Protein AF-D1GIS9-F1 (afdb_monomer)

pLDDT: mean 90.04, std 10.41, range [50.09, 97.75]

Mean predicted aligned error: 5.11 Å

Foldseek 3Di:
DCCLPCLLVVLQVCVVVVHQFEEEEEQDAVVVDPVSNVSNVVSQVSSVVRHPYYHYHYLPVVCVVCDDPDDPVNSVVVVVVVSVCVVCVVCCLVPPDDPDDD

Radius of gyration: 15.52 Å; Cα contacts (8 Å, |Δi|>4): 96; chains: 1; bounding box: 47×15×43 Å

Secondary structure (DSSP, 8-state):
-HHHHHHHHHHHHHHHTT---EEEEEEPPGGG-HHHHHHHHHHHHHHHHH-SEEEEEETHHHHHHH-TT--HHHHHHHHHHHHHHHHHHHHHHHHS--SS--

Sequence (102 aa):
GTGTGAAPVVAQLAKEMGILTVAVVTKPFPFEGRRRMQVALKGIEELSQHCDSLITIPNEKLITVLGRNATMIQAFRAANDVLQGAVQGIADLIVRPGLINV

Organism: NCBI:txid487821

Solvent-accessible surface area (backbone atoms only — not comparable to full-atom values): 5907 Å² total; per-residue (Å²): 102,68,68,44,66,48,46,29,56,55,31,35,54,39,40,76,71,70,42,92,31,72,44,79,47,72,40,64,43,75,89,71,35,70,69,52,42,55,50,42,54,55,27,50,58,56,28,54,77,25,36,80,43,74,47,77,45,59,41,56,63,50,48,72,74,63,39,94,83,55,47,73,68,55,52,55,48,53,52,50,53,52,53,51,51,55,52,48,54,54,50,45,64,71,73,48,84,55,99,73,76,133

Structure (mmCIF, N/CA/C/O backbone):
data_AF-D1GIS9-F1
#
_entry.id   AF-D1GIS9-F1
#
loop_
_atom_site.group_PDB
_atom_site.id
_atom_site.type_symbol
_atom_site.label_atom_id
_atom_site.label_alt_id
_atom_site.label_comp_id
_atom_site.label_asym_id
_atom_site.label_entity_id
_atom_site.label_seq_id
_atom_site.pdbx_PDB_ins_code
_atom_site.Cartn_x
_atom_site.Cartn_y
_atom_site.Cartn_z
_atom_site.occupancy
_atom_site.B_iso_or_equiv
_atom_site.auth_seq_id
_atom_site.auth_comp_id
_atom_site.auth_asym_id
_atom_site.auth_atom_id
_atom_site.pdbx_PDB_model_num
ATOM 1 N N . GLY A 1 1 ? 11.604 2.902 4.158 1.00 85.62 1 GLY A N 1
ATOM 2 C CA . GLY A 1 1 ? 11.570 4.372 3.982 1.00 85.62 1 GLY A CA 1
ATOM 3 C C . GLY A 1 1 ? 10.542 4.957 4.927 1.00 85.62 1 GLY A C 1
ATOM 4 O O . GLY A 1 1 ? 10.031 4.202 5.744 1.00 85.62 1 GLY A O 1
ATOM 5 N N . THR A 1 2 ? 10.214 6.246 4.806 1.00 91.88 2 THR A N 1
ATOM 6 C CA . THR A 1 2 ? 9.203 6.912 5.654 1.00 91.88 2 THR A CA 1
ATOM 7 C C . THR A 1 2 ? 7.865 6.183 5.625 1.00 91.88 2 THR A C 1
ATOM 9 O O . THR A 1 2 ? 7.376 5.824 6.683 1.00 91.88 2 THR A O 1
ATOM 12 N N . GLY A 1 3 ? 7.333 5.838 4.446 1.00 89.94 3 GLY A N 1
ATOM 13 C CA . GLY A 1 3 ? 6.080 5.073 4.353 1.00 89.94 3 GLY A CA 1
ATOM 14 C C . GLY A 1 3 ? 6.133 3.718 5.071 1.00 89.94 3 GLY A C 1
ATOM 15 O O . GLY A 1 3 ? 5.213 3.372 5.795 1.00 89.94 3 GLY A O 1
ATOM 16 N N . THR A 1 4 ? 7.241 2.981 4.947 1.00 93.31 4 THR A N 1
ATOM 17 C CA . THR A 1 4 ? 7.416 1.676 5.609 1.00 93.31 4 THR A CA 1
ATOM 18 C C . THR A 1 4 ? 7.430 1.773 7.137 1.00 93.31 4 THR A C 1
ATOM 20 O O . THR A 1 4 ? 6.922 0.875 7.787 1.00 93.31 4 THR A O 1
ATOM 23 N N . GLY A 1 5 ? 8.049 2.817 7.699 1.00 91.50 5 GLY A N 1
ATOM 24 C CA . GLY A 1 5 ? 8.211 2.954 9.153 1.00 91.50 5 GLY A CA 1
ATOM 25 C C . GLY A 1 5 ? 7.127 3.789 9.833 1.00 91.50 5 GLY A C 1
ATOM 26 O O . GLY A 1 5 ? 6.839 3.574 10.999 1.00 91.50 5 GLY A O 1
ATOM 27 N N . ALA A 1 6 ? 6.518 4.739 9.123 1.00 96.44 6 ALA A N 1
ATOM 28 C CA . ALA A 1 6 ? 5.497 5.618 9.689 1.00 96.44 6 ALA A CA 1
ATOM 29 C C . ALA A 1 6 ? 4.080 5.049 9.550 1.00 96.44 6 ALA A C 1
ATOM 31 O O . ALA A 1 6 ? 3.239 5.322 10.401 1.00 96.44 6 ALA A O 1
ATOM 32 N N . ALA A 1 7 ? 3.796 4.259 8.505 1.00 96.88 7 ALA A N 1
ATOM 33 C CA . ALA A 1 7 ? 2.455 3.707 8.304 1.00 96.88 7 ALA A CA 1
ATOM 34 C C . ALA A 1 7 ? 1.970 2.832 9.478 1.00 96.88 7 ALA A C 1
ATOM 36 O O . ALA A 1 7 ? 0.825 3.029 9.883 1.00 96.88 7 ALA A O 1
ATOM 37 N N . PRO A 1 8 ? 2.794 1.937 10.072 1.00 96.88 8 PRO A N 1
ATOM 38 C CA . PRO A 1 8 ? 2.374 1.166 11.244 1.00 96.88 8 PRO A CA 1
ATOM 39 C C . PRO A 1 8 ? 1.995 2.052 12.434 1.00 96.88 8 PRO A C 1
ATOM 41 O O . PRO A 1 8 ? 0.975 1.809 13.068 1.00 96.88 8 PRO A O 1
ATOM 44 N N . VAL A 1 9 ? 2.748 3.132 12.672 1.00 97.06 9 VAL A N 1
ATOM 45 C CA . VAL A 1 9 ? 2.485 4.089 13.760 1.00 97.06 9 VAL A CA 1
ATOM 46 C C . VAL A 1 9 ? 1.146 4.800 13.561 1.00 97.06 9 VAL A C 1
ATOM 48 O O . VAL A 1 9 ? 0.352 4.908 14.490 1.00 97.06 9 VAL A O 1
ATOM 51 N N . VAL A 1 10 ? 0.862 5.263 12.341 1.00 96.88 10 VAL A N 1
ATOM 52 C CA . VAL A 1 10 ? -0.418 5.922 12.032 1.00 96.88 10 VAL A CA 1
ATOM 53 C C . VAL A 1 10 ? -1.587 4.944 12.173 1.00 96.88 10 VAL A C 1
ATOM 55 O O . VAL A 1 10 ? -2.613 5.302 12.747 1.00 96.88 10 VAL A O 1
ATOM 58 N N . ALA A 1 11 ? -1.429 3.711 11.684 1.00 97.38 11 ALA A N 1
ATOM 59 C CA . ALA A 1 11 ? -2.454 2.676 11.799 1.00 97.38 11 ALA A CA 1
ATOM 60 C C . ALA A 1 11 ? -2.731 2.311 13.265 1.00 97.38 11 ALA A C 1
ATOM 62 O O . ALA A 1 11 ? -3.888 2.217 13.667 1.00 97.38 11 ALA A O 1
ATOM 63 N N . GLN A 1 12 ? -1.677 2.194 14.075 1.00 97.25 12 GLN A N 1
ATOM 64 C CA . GLN A 1 12 ? -1.793 1.923 15.502 1.00 97.25 12 GLN A CA 1
ATOM 65 C C . GLN A 1 12 ? -2.619 3.003 16.204 1.00 97.25 12 GLN A C 1
ATOM 67 O O . GLN A 1 12 ? -3.572 2.671 16.904 1.00 97.25 12 GLN A O 1
ATOM 72 N N . LEU A 1 13 ? -2.303 4.280 15.971 1.00 97.69 13 LEU A N 1
ATOM 73 C CA . LEU A 1 13 ? -3.033 5.395 16.576 1.00 97.69 13 LEU A CA 1
ATOM 74 C C . LEU A 1 13 ? -4.515 5.390 16.177 1.00 97.69 13 LEU A C 1
ATOM 76 O O . LEU A 1 13 ? -5.383 5.560 17.028 1.00 97.69 13 LEU A O 1
ATOM 80 N N . ALA A 1 14 ? -4.820 5.151 14.898 1.00 97.25 14 ALA A N 1
ATOM 81 C CA . ALA A 1 14 ? -6.203 5.065 14.432 1.00 97.25 14 ALA A CA 1
ATOM 82 C C . ALA A 1 14 ? -6.969 3.915 15.116 1.00 97.25 14 ALA A C 1
ATOM 84 O O . ALA A 1 14 ? -8.096 4.108 15.580 1.00 97.25 14 ALA A O 1
ATOM 85 N N . LYS A 1 15 ? -6.334 2.746 15.258 1.00 93.19 15 LYS A N 1
ATOM 86 C CA . LYS A 1 15 ? -6.918 1.575 15.921 1.00 93.19 15 LYS A CA 1
ATOM 87 C C . LYS A 1 15 ? -7.127 1.791 17.421 1.00 93.19 15 LYS A C 1
ATOM 89 O O . LYS A 1 15 ? -8.176 1.426 17.946 1.00 93.19 15 LYS A O 1
ATOM 94 N N . GLU A 1 16 ? -6.180 2.433 18.105 1.00 94.94 16 GLU A N 1
ATOM 95 C CA . GLU A 1 16 ? -6.301 2.820 19.521 1.00 94.94 16 GLU A CA 1
ATOM 96 C C . GLU A 1 1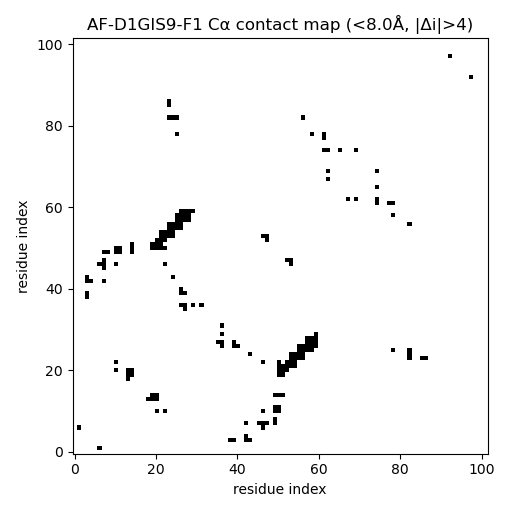6 ? -7.457 3.806 19.761 1.00 94.94 16 GLU A C 1
ATOM 98 O O . GLU A 1 16 ? -8.081 3.788 20.820 1.00 94.94 16 GLU A O 1
ATOM 103 N N . MET A 1 17 ? -7.800 4.616 18.757 1.00 97.19 17 MET A N 1
ATOM 104 C CA . MET A 1 17 ? -8.963 5.508 18.775 1.00 97.19 17 MET A CA 1
ATOM 105 C C . MET A 1 17 ? -10.286 4.810 18.406 1.00 97.19 17 MET A C 1
ATOM 107 O O . MET A 1 17 ? -11.324 5.469 18.346 1.00 97.19 17 MET A O 1
ATOM 111 N N . GLY A 1 18 ? -10.275 3.499 18.143 1.00 94.19 18 GLY A N 1
ATOM 112 C CA . GLY A 1 18 ? -11.460 2.736 17.742 1.00 94.19 18 GLY A CA 1
ATOM 113 C C . GLY A 1 18 ? -11.938 3.024 16.314 1.00 94.19 18 GLY A C 1
ATOM 114 O O . GLY A 1 18 ? -13.105 2.789 16.001 1.00 94.19 18 GLY A O 1
ATOM 115 N N . ILE A 1 19 ? -11.068 3.552 15.448 1.00 96.00 19 ILE A N 1
ATOM 116 C CA . ILE A 1 19 ? -11.383 3.840 14.045 1.00 96.00 19 ILE A CA 1
ATOM 117 C C . ILE A 1 19 ? -11.129 2.583 13.209 1.00 96.00 19 ILE A C 1
ATOM 119 O O . ILE A 1 19 ? -10.044 2.003 13.279 1.00 96.00 19 ILE A O 1
ATOM 123 N N . LEU A 1 20 ? -12.099 2.206 12.364 1.00 91.88 20 LEU A N 1
ATOM 124 C CA . LEU A 1 20 ? -11.917 1.149 11.366 1.00 91.88 20 LEU A CA 1
ATOM 125 C C . LEU A 1 20 ? -10.745 1.509 10.443 1.00 91.88 20 LEU A C 1
ATOM 127 O O . LEU A 1 20 ? -10.831 2.433 9.632 1.00 91.88 20 LEU A O 1
ATOM 131 N N . THR A 1 21 ? -9.651 0.769 10.566 1.00 94.56 21 THR A N 1
ATOM 132 C CA . THR A 1 21 ? -8.372 1.095 9.943 1.00 94.56 21 THR A CA 1
ATOM 133 C C . THR A 1 21 ? -8.064 0.102 8.832 1.00 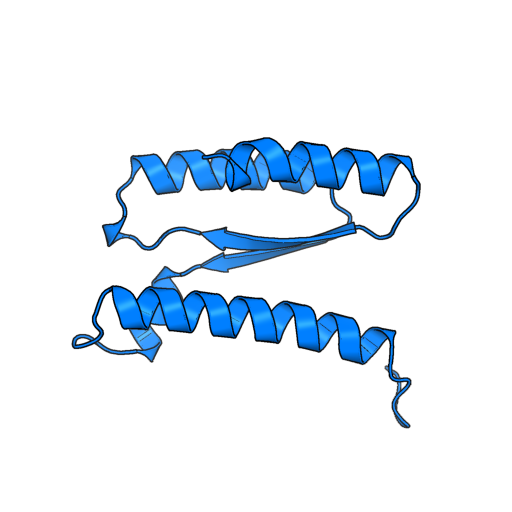94.56 21 THR A C 1
ATOM 135 O O . THR A 1 21 ? -7.700 -1.048 9.078 1.00 94.56 21 THR A O 1
ATOM 138 N N . VAL A 1 22 ? -8.171 0.561 7.586 1.00 94.06 22 VAL A N 1
ATOM 139 C CA . VAL A 1 22 ? -7.826 -0.225 6.394 1.00 94.06 22 VAL A CA 1
ATOM 140 C C . VAL A 1 22 ? -6.552 0.330 5.772 1.00 94.06 22 VAL A C 1
ATOM 142 O O . VAL A 1 22 ? -6.476 1.509 5.430 1.00 94.06 22 VAL A O 1
ATOM 145 N N . ALA A 1 23 ? -5.549 -0.526 5.598 1.00 95.31 23 ALA A N 1
ATOM 146 C CA . ALA A 1 23 ? -4.286 -0.166 4.973 1.00 95.31 23 ALA A CA 1
ATOM 147 C C . ALA A 1 23 ? -4.218 -0.689 3.533 1.00 95.31 23 ALA A C 1
ATOM 149 O O . ALA A 1 23 ? -4.454 -1.869 3.279 1.00 95.31 23 ALA A O 1
ATOM 150 N N . VAL A 1 24 ? -3.836 0.174 2.588 1.00 95.62 24 VAL A N 1
ATOM 151 C CA . VAL A 1 24 ? -3.602 -0.196 1.183 1.00 95.62 24 VAL A CA 1
ATOM 152 C C . VAL A 1 24 ? -2.165 0.164 0.817 1.00 95.62 24 VAL A C 1
ATOM 154 O O . VAL A 1 24 ? -1.785 1.333 0.844 1.00 95.62 24 VAL A O 1
ATOM 157 N N . VAL A 1 25 ? -1.345 -0.839 0.502 1.00 96.06 25 VAL A N 1
ATOM 158 C CA . VAL A 1 25 ? 0.098 -0.665 0.261 1.00 96.06 25 VAL A CA 1
ATOM 159 C C . VAL A 1 25 ? 0.566 -1.423 -0.974 1.00 96.06 25 VAL A C 1
ATOM 161 O O . VAL A 1 25 ? -0.029 -2.422 -1.376 1.00 96.06 25 VAL A O 1
ATOM 164 N N . THR A 1 26 ? 1.675 -0.982 -1.567 1.00 95.50 26 THR A N 1
ATOM 165 C CA . THR A 1 26 ? 2.316 -1.667 -2.695 1.00 95.50 26 THR A CA 1
ATOM 166 C C . THR A 1 26 ? 3.577 -2.410 -2.263 1.00 95.50 26 THR A C 1
ATOM 168 O O . THR A 1 26 ? 4.352 -1.943 -1.425 1.00 95.50 26 THR A O 1
ATOM 171 N N . LYS A 1 27 ? 3.820 -3.576 -2.869 1.00 95.88 27 LYS A N 1
ATOM 172 C CA . LYS A 1 27 ? 5.150 -4.198 -2.866 1.00 95.88 27 LYS A CA 1
ATOM 173 C C . LYS A 1 27 ? 5.973 -3.591 -4.006 1.00 95.88 27 LYS A C 1
ATOM 175 O O . LYS A 1 27 ? 5.423 -3.459 -5.097 1.00 95.88 27 LYS A O 1
ATOM 180 N N . PRO A 1 28 ? 7.262 -3.269 -3.794 1.00 95.56 28 PRO A N 1
ATOM 181 C CA . PRO A 1 28 ? 8.122 -2.674 -4.817 1.00 95.56 28 PRO A CA 1
ATOM 182 C C . PRO A 1 28 ? 8.193 -3.506 -6.099 1.00 95.56 28 PRO A C 1
ATOM 184 O O . PRO A 1 28 ? 8.029 -4.729 -6.069 1.00 95.56 28 PRO A O 1
ATOM 187 N N . PHE A 1 29 ? 8.507 -2.861 -7.220 1.00 94.19 29 PHE A N 1
ATOM 188 C CA . PHE A 1 29 ? 8.820 -3.582 -8.451 1.00 94.19 29 PHE A CA 1
ATOM 189 C C . PHE A 1 29 ? 10.104 -4.416 -8.285 1.00 94.19 29 PHE A C 1
ATOM 191 O O . PHE A 1 29 ? 11.023 -3.991 -7.579 1.00 94.19 29 PHE A O 1
ATOM 198 N N . PRO A 1 30 ? 10.252 -5.556 -8.989 1.00 91.81 30 PRO A N 1
ATOM 199 C CA . PRO A 1 30 ? 11.480 -6.354 -8.929 1.00 91.81 30 PRO A CA 1
ATOM 200 C C . PRO A 1 30 ? 12.753 -5.557 -9.266 1.00 91.81 30 PRO A C 1
ATOM 202 O O . PRO A 1 30 ? 13.797 -5.763 -8.644 1.00 91.81 30 PRO A O 1
ATOM 205 N N . PHE A 1 31 ? 12.659 -4.599 -10.200 1.00 90.81 31 PHE A N 1
ATOM 206 C CA . PHE A 1 31 ? 13.781 -3.747 -10.617 1.00 90.81 31 PHE A CA 1
ATOM 207 C C . PHE A 1 31 ? 14.227 -2.730 -9.554 1.00 90.81 31 PHE A C 1
ATOM 209 O O . PHE A 1 31 ? 15.318 -2.180 -9.658 1.00 90.81 31 PHE A O 1
ATOM 216 N N . GLU A 1 32 ? 13.421 -2.475 -8.519 1.00 92.25 32 GLU A N 1
ATOM 217 C CA . GLU A 1 32 ? 13.789 -1.574 -7.419 1.00 92.25 32 GLU A CA 1
ATOM 218 C C . GLU A 1 32 ? 14.795 -2.209 -6.440 1.00 92.25 32 GLU A C 1
ATOM 220 O O . GLU A 1 32 ? 15.377 -1.526 -5.593 1.00 92.25 32 GLU A O 1
ATOM 225 N N . GLY A 1 33 ? 15.026 -3.519 -6.567 1.00 94.75 33 GLY A N 1
ATOM 226 C CA . GLY A 1 33 ? 16.069 -4.249 -5.861 1.00 94.75 33 GLY A CA 1
ATOM 227 C C . GLY A 1 33 ? 15.595 -4.992 -4.609 1.00 94.75 33 GLY A C 1
ATOM 228 O O . GLY A 1 33 ? 14.654 -4.608 -3.909 1.00 94.75 33 GLY A O 1
ATOM 229 N N . ARG A 1 34 ? 16.319 -6.072 -4.283 1.00 95.75 34 ARG A N 1
ATOM 230 C CA . ARG A 1 34 ? 15.983 -7.001 -3.185 1.00 95.75 34 ARG A CA 1
ATOM 231 C C . ARG A 1 34 ? 15.887 -6.322 -1.818 1.00 95.75 34 ARG A C 1
ATOM 233 O O . ARG A 1 34 ? 15.002 -6.658 -1.038 1.00 95.75 34 ARG A O 1
ATOM 240 N N . ARG A 1 35 ? 16.752 -5.339 -1.540 1.00 96.00 35 ARG A N 1
ATOM 241 C CA . ARG A 1 35 ? 16.741 -4.595 -0.269 1.00 96.00 35 ARG A CA 1
ATOM 242 C C . ARG A 1 35 ? 15.416 -3.859 -0.056 1.00 96.00 35 ARG A C 1
ATOM 244 O O . ARG A 1 35 ? 14.889 -3.882 1.051 1.00 96.00 35 ARG A O 1
ATOM 251 N N . ARG A 1 36 ? 14.860 -3.227 -1.099 1.00 95.94 36 ARG A N 1
ATOM 252 C CA . ARG A 1 36 ? 13.555 -2.552 -1.008 1.00 95.94 36 ARG A CA 1
ATOM 253 C C . ARG A 1 36 ? 12.431 -3.552 -0.762 1.00 95.94 36 ARG A C 1
ATOM 255 O O . ARG A 1 36 ? 11.592 -3.291 0.093 1.00 95.94 36 ARG A O 1
ATOM 262 N N . MET A 1 37 ? 12.460 -4.707 -1.431 1.00 96.69 37 MET A N 1
ATOM 263 C CA . MET A 1 37 ? 11.485 -5.778 -1.199 1.00 96.69 37 MET A CA 1
ATOM 264 C C . MET A 1 37 ? 11.516 -6.281 0.251 1.00 96.69 37 MET A C 1
ATOM 266 O O . MET A 1 37 ? 10.476 -6.345 0.892 1.00 96.69 37 MET A O 1
ATOM 270 N N . GLN A 1 38 ? 12.697 -6.577 0.801 1.00 97.06 38 GLN A N 1
ATOM 271 C CA . GLN A 1 38 ? 12.830 -7.034 2.193 1.00 97.06 38 GLN A CA 1
ATOM 272 C C . GLN A 1 38 ? 12.306 -6.004 3.199 1.00 97.06 38 GLN A C 1
ATOM 274 O O . GLN A 1 38 ? 11.575 -6.351 4.122 1.00 97.06 38 GLN A O 1
ATOM 279 N N . VAL A 1 39 ? 12.644 -4.727 2.996 1.00 97.06 39 VAL A N 1
ATOM 280 C CA . VAL A 1 39 ? 12.142 -3.631 3.835 1.00 97.06 39 VAL A CA 1
ATOM 281 C C . VAL A 1 39 ? 10.617 -3.526 3.741 1.00 97.06 39 VAL A C 1
ATOM 283 O O . VAL A 1 39 ? 9.963 -3.370 4.766 1.00 97.06 39 VAL A O 1
ATOM 286 N N . ALA A 1 40 ? 10.043 -3.654 2.542 1.00 97.19 40 ALA A N 1
ATOM 287 C CA . ALA A 1 40 ? 8.595 -3.637 2.353 1.00 97.19 40 ALA A CA 1
ATOM 288 C C . ALA A 1 40 ? 7.899 -4.819 3.040 1.00 97.19 40 ALA A C 1
ATOM 290 O O . ALA A 1 40 ? 6.880 -4.610 3.684 1.00 97.19 40 ALA A O 1
ATOM 291 N N . LEU A 1 41 ? 8.454 -6.032 2.954 1.00 96.81 41 LEU A N 1
ATOM 292 C CA . LEU A 1 41 ? 7.896 -7.210 3.626 1.00 96.81 41 LEU A CA 1
ATOM 293 C C . LEU A 1 41 ? 7.858 -7.034 5.145 1.00 96.81 41 LEU A C 1
ATOM 295 O O . LEU A 1 41 ? 6.818 -7.281 5.745 1.00 96.81 41 LEU A O 1
ATOM 299 N N . LYS A 1 42 ? 8.944 -6.527 5.743 1.00 96.94 42 LYS A N 1
ATOM 300 C CA . LYS A 1 42 ? 8.979 -6.231 7.180 1.00 96.94 42 LYS A CA 1
ATOM 301 C C . LYS A 1 42 ? 7.936 -5.178 7.573 1.00 96.94 42 LYS A C 1
ATOM 303 O O . LYS A 1 42 ? 7.223 -5.358 8.548 1.00 96.94 42 LYS A O 1
ATOM 308 N N . GLY A 1 43 ? 7.822 -4.096 6.801 1.00 97.25 43 GLY A N 1
ATOM 309 C CA . GLY A 1 43 ? 6.819 -3.061 7.074 1.00 97.25 43 GLY A CA 1
ATOM 310 C C . GLY A 1 43 ? 5.380 -3.546 6.906 1.00 97.25 43 GLY A C 1
ATOM 311 O O . GLY A 1 43 ? 4.511 -3.120 7.651 1.00 97.25 43 GLY A O 1
ATOM 312 N N . ILE A 1 44 ? 5.123 -4.440 5.947 1.00 97.50 44 ILE A N 1
ATOM 313 C CA . ILE A 1 44 ? 3.814 -5.081 5.741 1.00 97.50 44 ILE A CA 1
ATOM 314 C C . ILE A 1 44 ? 3.451 -5.961 6.940 1.00 97.50 44 ILE A C 1
ATOM 316 O O . ILE A 1 44 ? 2.319 -5.908 7.408 1.00 97.50 44 ILE A O 1
ATOM 320 N N . GLU A 1 45 ? 4.406 -6.747 7.436 1.00 97.19 45 GLU A N 1
ATOM 321 C CA . GLU A 1 45 ? 4.229 -7.585 8.623 1.00 97.19 45 GLU A CA 1
ATOM 322 C C . GLU A 1 45 ? 3.895 -6.736 9.855 1.00 97.19 45 GLU A C 1
ATOM 324 O O . GLU A 1 45 ? 2.886 -6.982 10.509 1.00 97.19 45 GLU A O 1
ATOM 329 N N . GLU A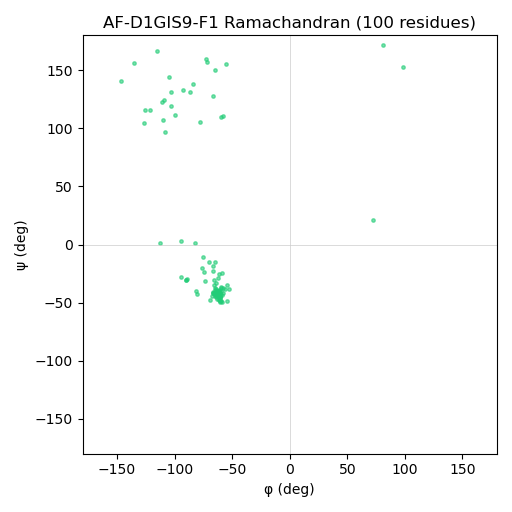 1 46 ? 4.668 -5.682 10.112 1.00 97.00 46 GLU A N 1
ATOM 330 C CA . GLU A 1 46 ? 4.426 -4.752 11.220 1.00 97.00 46 GLU A CA 1
ATOM 331 C C . GLU A 1 46 ? 3.072 -4.038 11.078 1.00 97.00 46 GLU A C 1
ATOM 333 O O . GLU A 1 46 ? 2.251 -4.047 11.991 1.00 97.00 46 GLU A O 1
ATOM 338 N N . LEU A 1 47 ? 2.771 -3.499 9.893 1.00 97.75 47 LEU A N 1
ATOM 339 C CA . LEU A 1 47 ? 1.504 -2.820 9.613 1.00 97.75 47 LEU A CA 1
ATOM 340 C C . LEU A 1 47 ? 0.290 -3.738 9.804 1.00 97.75 47 LEU A C 1
ATOM 342 O O . LEU A 1 47 ? -0.746 -3.280 10.284 1.00 97.75 47 LEU A O 1
ATOM 346 N N . SER A 1 48 ? 0.408 -5.026 9.464 1.00 96.56 48 SER A N 1
ATOM 347 C CA . SER A 1 48 ? -0.68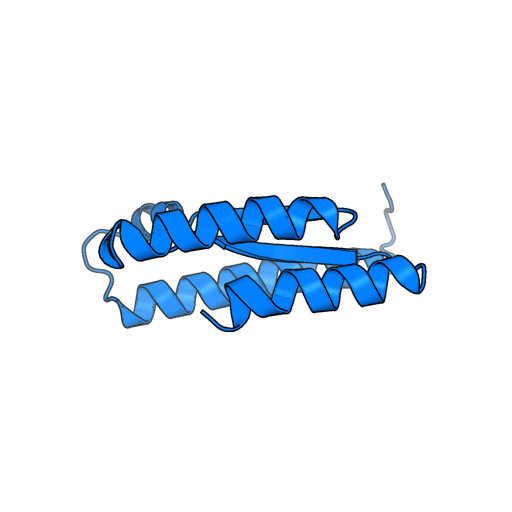6 -5.998 9.607 1.00 96.56 48 SER A CA 1
ATOM 348 C C . SER A 1 48 ? -1.151 -6.188 11.053 1.00 96.56 48 SER A C 1
ATOM 350 O O . SER A 1 48 ? -2.310 -6.519 11.282 1.00 96.56 48 SER A O 1
ATOM 352 N N . GLN A 1 49 ? -0.284 -5.920 12.033 1.00 96.31 49 GLN A N 1
ATOM 353 C CA . GLN A 1 49 ? -0.625 -6.004 13.455 1.00 96.31 49 GLN A CA 1
ATOM 354 C C . GLN A 1 49 ? -1.502 -4.823 13.907 1.00 96.31 49 GLN A C 1
ATOM 356 O O . GLN A 1 49 ? -2.258 -4.933 14.876 1.00 96.31 49 GLN A O 1
ATOM 361 N N . HIS A 1 50 ? -1.440 -3.703 13.182 1.00 96.06 50 HIS A N 1
ATOM 362 C CA . HIS A 1 50 ? -2.016 -2.420 13.587 1.00 96.06 50 HIS A CA 1
ATOM 363 C C . HIS A 1 50 ? -3.198 -1.952 12.728 1.00 96.06 50 HIS A C 1
ATOM 365 O O . HIS A 1 50 ? -3.751 -0.893 12.994 1.00 96.06 50 HIS A O 1
ATOM 371 N N . CYS A 1 51 ? -3.625 -2.728 11.733 1.00 94.81 51 CYS A N 1
ATOM 372 C CA . CYS A 1 51 ? -4.832 -2.454 10.948 1.00 94.81 51 CYS A CA 1
ATOM 373 C C . CYS A 1 51 ? -5.896 -3.540 11.164 1.00 94.81 51 CYS A C 1
ATOM 375 O O . CYS A 1 51 ? -5.630 -4.582 11.767 1.00 94.81 51 CYS A O 1
ATOM 377 N N . ASP A 1 52 ? -7.125 -3.271 10.733 1.00 94.38 52 ASP A N 1
ATOM 378 C CA . ASP A 1 52 ? -8.226 -4.243 10.722 1.00 94.38 52 ASP A CA 1
ATOM 379 C C . ASP A 1 52 ? -8.251 -5.033 9.410 1.00 94.38 52 ASP A C 1
ATOM 381 O O . ASP A 1 52 ? -8.652 -6.194 9.372 1.00 94.38 52 ASP A O 1
ATOM 385 N N . SER A 1 53 ? -7.785 -4.411 8.325 1.00 93.38 53 SER A N 1
ATOM 386 C CA . SER A 1 53 ? -7.609 -5.051 7.027 1.00 93.38 53 SER A CA 1
ATOM 387 C C . SER A 1 53 ? -6.402 -4.467 6.299 1.00 93.38 53 SER A C 1
ATOM 389 O O . SER A 1 53 ? -6.170 -3.255 6.329 1.00 93.38 53 SER A O 1
ATOM 391 N N . LEU A 1 54 ? -5.641 -5.332 5.624 1.00 95.19 54 LEU A N 1
ATOM 392 C CA . LEU A 1 54 ? -4.455 -4.968 4.855 1.00 95.19 54 LEU A CA 1
ATOM 393 C C . LEU A 1 54 ? -4.571 -5.481 3.422 1.00 95.19 54 LEU A C 1
ATOM 395 O O . LEU A 1 54 ? -4.544 -6.684 3.164 1.00 95.19 54 LEU A O 1
ATOM 399 N N . ILE A 1 55 ? -4.614 -4.555 2.473 1.00 94.88 55 ILE A N 1
ATOM 400 C 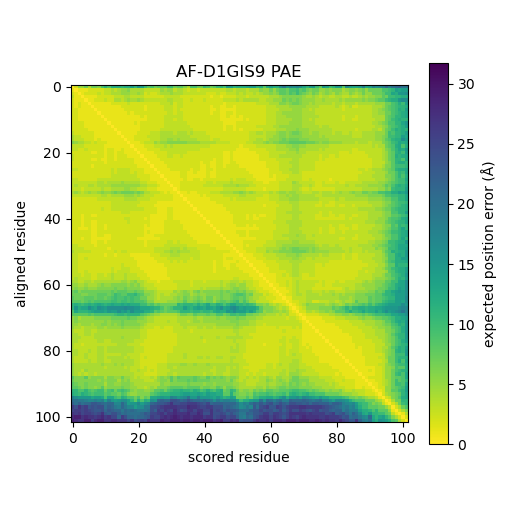CA . ILE A 1 55 ? -4.626 -4.844 1.044 1.00 94.88 55 ILE A CA 1
ATOM 401 C C . ILE A 1 55 ? -3.232 -4.579 0.495 1.00 94.88 55 ILE A C 1
ATOM 403 O O . ILE A 1 55 ? -2.714 -3.463 0.547 1.00 94.88 55 ILE A O 1
ATOM 407 N N . THR A 1 56 ? -2.618 -5.624 -0.052 1.00 95.19 56 THR A N 1
ATOM 408 C CA . THR A 1 56 ? -1.280 -5.538 -0.635 1.00 95.19 56 THR A CA 1
ATOM 409 C C . THR A 1 56 ? -1.335 -5.687 -2.148 1.00 95.19 56 THR A C 1
ATOM 411 O O . THR A 1 56 ? -1.751 -6.723 -2.661 1.00 95.19 56 THR A O 1
ATOM 414 N N . ILE A 1 57 ? -0.829 -4.685 -2.862 1.00 94.12 57 ILE A N 1
ATOM 415 C CA . ILE A 1 57 ? -0.757 -4.657 -4.323 1.00 94.12 57 ILE A CA 1
ATOM 416 C C . ILE A 1 57 ? 0.666 -5.034 -4.767 1.00 94.12 57 ILE A C 1
ATOM 418 O 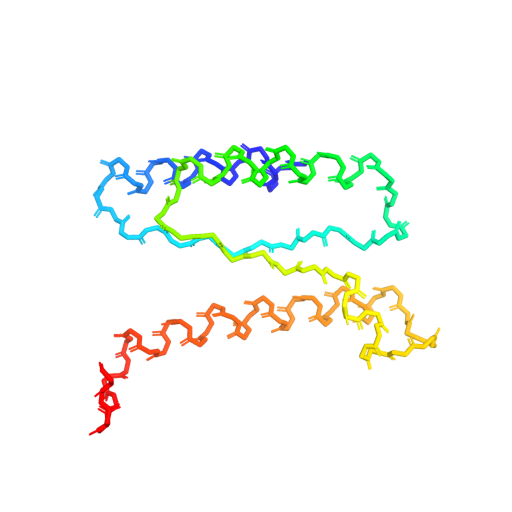O . ILE A 1 57 ? 1.615 -4.285 -4.523 1.00 94.12 57 ILE A O 1
ATOM 422 N N . PRO A 1 58 ? 0.875 -6.199 -5.403 1.00 94.38 58 PRO A N 1
ATOM 423 C CA . PRO A 1 58 ? 2.183 -6.572 -5.926 1.00 94.38 58 PRO A CA 1
ATOM 424 C C . PRO A 1 58 ? 2.480 -5.838 -7.242 1.00 94.38 58 PRO A C 1
ATOM 426 O O . PRO A 1 58 ? 1.969 -6.230 -8.291 1.00 94.38 58 PRO A O 1
ATOM 429 N N . ASN A 1 59 ? 3.359 -4.827 -7.220 1.00 93.88 59 ASN A N 1
ATOM 430 C CA . ASN A 1 59 ? 3.679 -4.033 -8.418 1.00 93.88 59 ASN A CA 1
ATOM 431 C C . ASN A 1 59 ? 4.229 -4.872 -9.587 1.00 93.88 59 ASN A C 1
ATOM 433 O O . ASN A 1 59 ? 4.074 -4.498 -10.745 1.00 93.88 59 ASN A O 1
ATOM 437 N N . GLU A 1 60 ?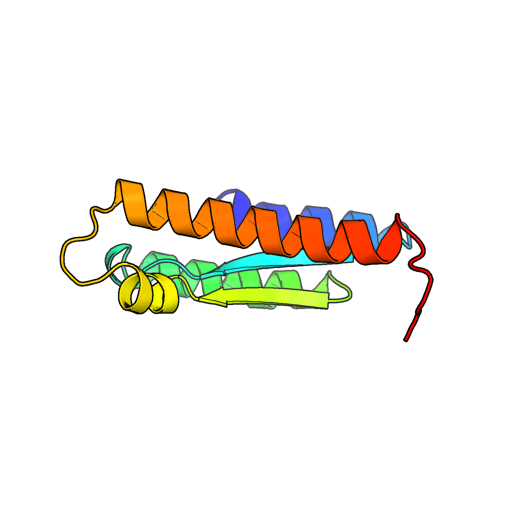 4.821 -6.038 -9.317 1.00 91.31 60 GLU A N 1
ATOM 438 C CA . GLU A 1 60 ? 5.232 -6.995 -10.353 1.00 91.31 60 GLU A CA 1
ATOM 439 C C . GLU A 1 60 ? 4.090 -7.359 -11.320 1.00 91.31 60 GLU A C 1
ATOM 441 O O . GLU A 1 60 ? 4.311 -7.445 -12.528 1.00 91.31 60 GLU A O 1
ATOM 446 N N . LYS A 1 61 ? 2.852 -7.495 -10.823 1.00 89.88 61 LYS A N 1
ATOM 447 C CA . LYS A 1 61 ? 1.675 -7.797 -11.657 1.00 89.88 61 LYS A CA 1
ATOM 448 C C . LYS A 1 61 ? 1.325 -6.653 -12.614 1.00 89.88 61 LYS A C 1
ATOM 450 O O . LYS A 1 61 ? 0.711 -6.887 -13.650 1.00 89.88 61 LYS A O 1
ATOM 455 N N . LEU A 1 62 ? 1.740 -5.424 -12.314 1.00 88.25 62 LEU A N 1
ATOM 456 C CA . LEU A 1 62 ? 1.505 -4.279 -13.196 1.00 88.25 62 LEU A CA 1
ATOM 457 C C . LEU A 1 62 ? 2.411 -4.336 -14.428 1.00 88.25 62 LEU A C 1
ATOM 459 O O . LEU A 1 62 ? 1.985 -3.956 -15.513 1.00 88.25 62 LEU A O 1
ATOM 463 N N . ILE A 1 63 ? 3.622 -4.892 -14.302 1.00 84.69 63 ILE A N 1
ATOM 464 C CA . ILE A 1 63 ? 4.536 -5.073 -15.441 1.00 84.69 63 ILE A CA 1
ATOM 465 C C . ILE A 1 63 ? 3.900 -5.984 -16.497 1.00 84.69 63 ILE A C 1
ATOM 467 O O . ILE A 1 63 ? 4.000 -5.707 -17.691 1.00 84.69 63 ILE A O 1
ATOM 471 N N . THR A 1 64 ? 3.207 -7.048 -16.077 1.00 84.06 64 THR A N 1
ATOM 472 C CA . THR A 1 64 ? 2.561 -7.970 -17.024 1.00 84.06 64 THR A CA 1
ATOM 473 C C . THR A 1 64 ? 1.426 -7.315 -17.805 1.00 84.06 64 THR A C 1
ATOM 475 O O . THR A 1 64 ? 1.209 -7.673 -18.957 1.00 84.06 64 THR A O 1
ATOM 478 N N . VAL A 1 65 ? 0.739 -6.339 -17.205 1.00 85.94 65 VAL A N 1
ATOM 479 C CA . VAL A 1 65 ? -0.369 -5.606 -17.839 1.00 85.94 65 VAL A CA 1
ATOM 480 C C . VAL A 1 65 ? 0.146 -4.491 -18.752 1.00 85.94 65 VAL A C 1
ATOM 482 O O . VAL A 1 65 ? -0.377 -4.301 -19.844 1.00 85.94 65 VAL A O 1
ATOM 485 N N . LEU A 1 66 ? 1.192 -3.774 -18.333 1.00 86.31 66 LEU A N 1
ATOM 486 C CA . LEU A 1 66 ? 1.766 -2.656 -19.093 1.00 86.31 66 LEU A CA 1
ATOM 487 C C . LEU A 1 66 ? 2.626 -3.108 -20.285 1.00 86.31 66 LEU A C 1
ATOM 489 O O . LEU A 1 66 ? 2.867 -2.331 -21.209 1.00 86.31 66 LEU A O 1
ATOM 493 N N . GLY A 1 67 ? 3.092 -4.359 -20.272 1.00 85.44 67 GLY A N 1
ATOM 494 C CA . GLY A 1 67 ? 3.920 -4.937 -21.325 1.00 85.44 67 GLY A CA 1
ATOM 495 C C . GLY A 1 67 ? 5.404 -4.558 -21.231 1.00 85.44 67 GLY A C 1
ATOM 496 O O . GLY A 1 67 ? 5.830 -3.722 -20.437 1.00 85.44 67 GLY A O 1
ATOM 497 N N . ARG A 1 68 ? 6.227 -5.203 -22.071 1.00 78.50 68 ARG A N 1
ATOM 498 C CA . ARG A 1 68 ? 7.704 -5.127 -22.009 1.00 78.50 68 ARG A CA 1
ATOM 499 C C . ARG A 1 68 ? 8.295 -3.752 -22.343 1.00 78.50 68 ARG A C 1
ATOM 501 O O . ARG A 1 68 ? 9.437 -3.497 -21.983 1.00 78.50 68 ARG A O 1
ATOM 508 N N . ASN A 1 69 ? 7.532 -2.885 -23.006 1.00 84.50 69 ASN A N 1
ATOM 509 C CA . ASN A 1 69 ? 7.995 -1.565 -23.450 1.00 84.50 69 ASN A CA 1
ATOM 510 C C . ASN A 1 69 ? 7.656 -0.447 -22.451 1.00 84.50 69 ASN A C 1
ATOM 512 O O . ASN A 1 69 ? 7.904 0.725 -22.732 1.00 84.50 69 ASN A O 1
ATOM 516 N N . ALA A 1 70 ? 7.061 -0.789 -21.306 1.00 86.62 70 ALA A N 1
ATOM 517 C CA . ALA A 1 70 ? 6.672 0.184 -20.303 1.00 86.62 70 ALA A CA 1
ATOM 518 C C . ALA A 1 70 ? 7.900 0.844 -19.663 1.00 86.62 70 ALA A C 1
ATOM 520 O O . ALA A 1 70 ? 8.807 0.182 -19.157 1.00 86.62 70 ALA A O 1
ATOM 521 N N . THR A 1 71 ? 7.907 2.173 -19.650 1.00 91.06 71 THR A N 1
ATOM 522 C CA . THR A 1 71 ? 8.916 2.947 -18.926 1.00 91.06 71 THR A CA 1
ATOM 523 C C . THR A 1 71 ? 8.690 2.856 -17.418 1.00 91.06 71 THR A C 1
ATOM 525 O O . THR A 1 71 ? 7.573 2.657 -16.937 1.00 91.06 71 THR A O 1
ATOM 528 N N . MET A 1 72 ? 9.751 3.094 -16.646 1.00 88.25 72 MET A N 1
ATOM 529 C CA . MET A 1 72 ? 9.671 3.142 -15.184 1.00 88.25 72 MET A CA 1
ATOM 530 C C . MET A 1 72 ? 8.639 4.174 -14.689 1.00 88.25 72 MET A C 1
ATOM 532 O O . MET A 1 72 ? 7.895 3.906 -13.750 1.00 88.25 72 MET A O 1
ATOM 536 N N . ILE A 1 73 ? 8.547 5.332 -15.352 1.00 91.31 73 ILE A N 1
ATOM 537 C CA . ILE A 1 73 ? 7.580 6.386 -15.010 1.00 91.31 73 ILE A CA 1
ATOM 538 C C . ILE A 1 73 ? 6.142 5.898 -15.225 1.00 91.31 73 ILE A C 1
ATOM 540 O O . ILE A 1 73 ? 5.289 6.123 -14.370 1.00 91.31 73 ILE A O 1
ATOM 544 N N . GLN A 1 74 ? 5.867 5.212 -16.338 1.00 92.19 74 GLN A N 1
ATOM 545 C CA . GLN A 1 74 ? 4.546 4.632 -16.601 1.00 92.19 74 GLN A CA 1
ATOM 546 C C . GLN A 1 74 ? 4.187 3.558 -15.571 1.00 92.19 74 GLN A C 1
ATOM 548 O O . GLN A 1 74 ? 3.054 3.528 -15.103 1.00 92.19 74 GLN A O 1
ATOM 553 N N . ALA A 1 75 ? 5.153 2.728 -15.170 1.00 91.25 75 ALA A N 1
ATOM 554 C CA . ALA A 1 75 ? 4.942 1.712 -14.146 1.00 91.25 75 ALA A CA 1
ATOM 555 C C . ALA A 1 75 ? 4.546 2.331 -12.794 1.00 91.25 75 ALA A C 1
ATOM 557 O O . ALA A 1 75 ? 3.553 1.918 -12.196 1.00 91.25 75 ALA A O 1
ATOM 558 N N . PHE A 1 76 ? 5.255 3.369 -12.340 1.00 90.81 76 PHE A N 1
ATOM 559 C CA . PHE A 1 76 ? 4.891 4.070 -11.106 1.00 90.81 76 PHE A CA 1
ATOM 560 C C . PHE A 1 76 ? 3.540 4.788 -11.198 1.00 90.81 76 PHE A C 1
ATOM 562 O O . PHE A 1 76 ? 2.786 4.767 -10.229 1.00 90.81 76 PHE A O 1
ATOM 569 N N . ARG A 1 77 ? 3.200 5.375 -12.354 1.00 93.81 77 ARG A N 1
ATOM 570 C CA . ARG A 1 77 ? 1.865 5.959 -12.568 1.00 93.81 77 ARG A CA 1
ATOM 571 C C . ARG A 1 77 ? 0.767 4.908 -12.443 1.00 93.81 77 ARG A C 1
ATOM 573 O O . ARG A 1 77 ? -0.154 5.108 -11.666 1.00 93.81 77 ARG A O 1
ATOM 580 N N . ALA A 1 78 ? 0.925 3.759 -13.095 1.00 92.94 78 ALA A N 1
ATOM 581 C CA . ALA A 1 78 ? -0.044 2.671 -12.995 1.00 92.94 78 ALA A CA 1
ATOM 582 C C . ALA A 1 78 ? -0.212 2.163 -11.553 1.00 92.94 78 ALA A C 1
ATOM 584 O O . ALA A 1 78 ? -1.321 1.848 -11.134 1.00 92.94 78 ALA A O 1
ATOM 585 N N . ALA A 1 79 ? 0.871 2.105 -10.770 1.00 92.38 79 ALA A N 1
ATOM 586 C CA . ALA A 1 79 ? 0.782 1.751 -9.354 1.00 92.38 79 ALA A CA 1
ATOM 587 C C . ALA A 1 79 ? -0.048 2.770 -8.553 1.00 92.38 79 ALA A C 1
ATOM 589 O O . ALA A 1 79 ? -0.847 2.370 -7.706 1.00 92.38 79 ALA A O 1
ATOM 590 N N . ASN A 1 80 ? 0.099 4.067 -8.844 1.00 92.69 80 ASN A N 1
ATOM 591 C CA . ASN A 1 80 ? -0.708 5.118 -8.224 1.00 92.69 80 ASN A CA 1
ATOM 592 C C . ASN A 1 80 ? -2.184 5.022 -8.629 1.00 92.69 80 ASN A C 1
ATOM 594 O O . ASN A 1 80 ? -3.044 5.137 -7.761 1.00 92.69 80 ASN A O 1
ATOM 598 N N . ASP A 1 81 ? -2.474 4.756 -9.904 1.00 94.06 81 ASP A N 1
ATOM 599 C CA . ASP A 1 81 ? -3.849 4.607 -10.396 1.00 94.06 81 ASP A CA 1
ATOM 600 C C . ASP A 1 81 ? -4.549 3.414 -9.723 1.00 94.06 81 ASP A C 1
ATOM 602 O O . ASP A 1 81 ? -5.703 3.509 -9.306 1.00 94.06 81 ASP A O 1
ATOM 606 N N . VAL A 1 82 ? -3.834 2.297 -9.537 1.00 93.06 82 VAL A N 1
ATOM 607 C CA . VAL A 1 82 ? -4.358 1.122 -8.821 1.00 93.06 82 VAL A CA 1
ATOM 608 C C . VAL A 1 82 ? -4.589 1.422 -7.340 1.00 93.06 82 VAL A C 1
ATOM 610 O O . VAL A 1 82 ? -5.619 1.024 -6.797 1.00 93.06 82 VAL A O 1
ATOM 613 N N . LEU A 1 83 ? -3.672 2.139 -6.683 1.00 93.00 83 LEU A N 1
ATOM 614 C CA . LEU A 1 83 ? -3.860 2.579 -5.297 1.00 93.00 83 LEU A CA 1
ATOM 615 C C . LEU A 1 83 ? -5.086 3.488 -5.156 1.00 93.00 83 LEU A C 1
ATOM 617 O O . LEU A 1 83 ? -5.906 3.272 -4.264 1.00 93.00 83 LEU A O 1
ATOM 621 N N . GLN A 1 84 ? -5.233 4.468 -6.050 1.00 93.62 84 GLN A N 1
ATOM 622 C CA . GLN A 1 84 ? -6.378 5.372 -6.067 1.00 93.62 84 GLN A CA 1
ATOM 623 C C . GLN A 1 84 ? -7.682 4.601 -6.278 1.00 93.62 84 GLN A C 1
ATOM 625 O O . GLN A 1 84 ? -8.624 4.792 -5.515 1.00 93.62 84 GLN A O 1
ATOM 630 N N . GLY A 1 85 ? -7.728 3.704 -7.265 1.00 93.19 85 GLY A N 1
ATOM 631 C CA . GLY A 1 85 ? -8.906 2.887 -7.549 1.00 93.19 85 GLY A CA 1
ATOM 632 C C . GLY A 1 85 ? -9.297 1.978 -6.382 1.00 93.19 85 GLY A C 1
ATOM 633 O O . GLY A 1 85 ? -10.480 1.871 -6.066 1.00 93.19 85 GLY A O 1
ATOM 634 N N . ALA A 1 86 ? -8.320 1.373 -5.699 1.00 91.06 86 ALA A N 1
ATOM 635 C CA . ALA A 1 86 ? -8.571 0.537 -4.527 1.00 91.06 86 ALA A CA 1
ATOM 636 C C . ALA A 1 86 ? -9.185 1.339 -3.369 1.00 91.06 86 ALA A C 1
ATOM 638 O O . ALA A 1 86 ? -10.186 0.918 -2.793 1.00 91.06 86 ALA A O 1
ATOM 639 N N . VAL A 1 87 ? -8.621 2.508 -3.052 1.00 91.75 87 VAL A N 1
ATOM 640 C CA . VAL A 1 87 ? -9.142 3.370 -1.978 1.00 91.75 87 VAL A CA 1
ATOM 641 C C . VAL A 1 87 ? -10.514 3.938 -2.346 1.00 91.75 87 VAL A C 1
ATOM 643 O O . VAL A 1 87 ? -11.425 3.899 -1.522 1.00 91.75 87 VAL A O 1
ATOM 646 N N . GLN A 1 88 ? -10.688 4.407 -3.585 1.00 90.81 88 GLN A N 1
ATOM 647 C CA . GLN A 1 88 ? -11.956 4.942 -4.081 1.00 90.81 88 GLN A CA 1
ATOM 648 C C . GLN A 1 88 ? -13.065 3.887 -4.036 1.00 90.81 88 GLN A C 1
ATOM 650 O O . GLN A 1 88 ? -14.151 4.176 -3.550 1.00 90.81 88 GLN A O 1
ATOM 655 N N . GLY A 1 89 ? -12.788 2.656 -4.479 1.00 88.44 89 GLY A N 1
ATOM 656 C CA . GLY A 1 89 ? -13.776 1.575 -4.476 1.00 88.44 89 GLY A CA 1
ATOM 657 C C . GLY A 1 89 ? -14.277 1.227 -3.073 1.00 88.44 89 GLY A C 1
ATOM 658 O O . GLY A 1 89 ? -15.471 1.006 -2.885 1.00 88.44 89 GLY A O 1
ATOM 659 N N . ILE A 1 90 ? -13.385 1.234 -2.076 1.00 86.31 90 ILE A N 1
ATOM 660 C CA . ILE A 1 90 ? -13.760 1.011 -0.672 1.00 86.31 90 ILE A CA 1
ATOM 661 C C . ILE A 1 90 ? -14.569 2.197 -0.144 1.00 86.31 90 ILE A C 1
ATOM 663 O O . ILE A 1 90 ? -15.624 2.008 0.457 1.00 86.31 90 ILE A O 1
ATOM 667 N N . ALA A 1 91 ? -14.092 3.420 -0.379 1.00 85.75 91 ALA A N 1
ATOM 668 C CA . ALA A 1 91 ? -14.754 4.627 0.097 1.00 85.75 91 ALA A CA 1
ATOM 669 C C . ALA A 1 91 ? -16.162 4.784 -0.499 1.00 85.75 91 ALA A C 1
ATOM 671 O O . ALA A 1 91 ? -17.100 5.085 0.234 1.00 85.75 91 ALA A O 1
ATOM 672 N N . ASP A 1 92 ? -16.334 4.532 -1.797 1.00 85.38 92 ASP A N 1
ATOM 673 C CA . ASP A 1 92 ? -17.630 4.646 -2.467 1.00 85.38 92 ASP A CA 1
ATOM 674 C C . ASP A 1 92 ? -18.639 3.622 -1.950 1.00 85.38 92 ASP A C 1
ATOM 676 O O . ASP A 1 92 ? -19.797 3.982 -1.745 1.00 85.38 92 ASP A O 1
ATOM 680 N N . LEU A 1 93 ? -18.209 2.384 -1.682 1.00 76.12 93 LEU A N 1
ATOM 681 C CA . LEU A 1 93 ? -19.079 1.344 -1.123 1.00 76.12 93 LEU A CA 1
ATOM 682 C C . LEU A 1 93 ? -19.572 1.704 0.286 1.00 76.12 93 LEU A C 1
ATOM 684 O O . LEU A 1 93 ? -20.697 1.375 0.649 1.00 76.12 93 LEU A O 1
ATOM 688 N N . ILE A 1 94 ? -18.750 2.407 1.070 1.00 76.00 94 ILE A N 1
ATOM 689 C CA . ILE A 1 94 ? -19.099 2.839 2.431 1.00 76.00 94 ILE A CA 1
ATOM 690 C C . ILE A 1 94 ? -19.970 4.107 2.417 1.00 76.00 94 ILE A C 1
ATOM 692 O O . ILE A 1 94 ? -20.913 4.221 3.196 1.00 76.00 94 ILE A O 1
ATOM 696 N N . VAL A 1 95 ? -19.646 5.085 1.565 1.00 72.44 95 VAL A N 1
ATOM 697 C CA . VAL A 1 95 ? -20.231 6.439 1.610 1.00 72.44 95 VAL A CA 1
ATOM 698 C C . VAL A 1 95 ? -21.495 6.566 0.761 1.00 72.44 95 VAL A C 1
ATOM 700 O O . VAL A 1 95 ? -22.370 7.372 1.082 1.00 72.44 95 VAL A O 1
ATOM 703 N N . ARG A 1 96 ? -21.615 5.803 -0.329 1.00 65.94 96 ARG A N 1
ATOM 704 C CA . ARG A 1 96 ? -22.779 5.851 -1.217 1.00 65.94 96 ARG A CA 1
ATOM 705 C C . ARG A 1 96 ? -23.600 4.579 -1.036 1.00 65.94 96 ARG A C 1
ATOM 707 O O . ARG A 1 96 ? -23.283 3.580 -1.678 1.00 65.94 96 ARG A O 1
ATOM 714 N N . PRO A 1 97 ? -24.666 4.592 -0.214 1.00 55.31 97 PRO A N 1
ATOM 715 C CA . PRO A 1 97 ? -25.582 3.462 -0.166 1.00 55.31 97 PRO A CA 1
ATOM 716 C C . PRO A 1 97 ? -26.179 3.251 -1.564 1.00 55.31 97 PRO A C 1
ATOM 718 O O . PRO A 1 97 ? -26.925 4.088 -2.077 1.00 55.31 97 PRO A O 1
ATOM 721 N N . GLY A 1 98 ? -25.785 2.159 -2.217 1.00 60.53 98 GLY A N 1
ATOM 722 C CA . GLY A 1 98 ? -26.368 1.721 -3.478 1.00 60.53 98 GLY A CA 1
ATOM 723 C C . GLY A 1 98 ? -27.766 1.139 -3.262 1.00 60.53 98 GLY A C 1
ATOM 724 O O . GLY A 1 98 ? -28.110 0.698 -2.170 1.00 60.53 98 GLY A O 1
ATOM 725 N N . LEU A 1 99 ? -28.576 1.094 -4.323 1.00 58.22 99 LEU A N 1
ATOM 726 C CA . LEU A 1 99 ? -29.911 0.470 -4.301 1.00 58.22 99 LEU A CA 1
ATOM 727 C C . LEU A 1 99 ? -29.875 -1.054 -4.060 1.00 58.22 99 LEU A C 1
ATOM 729 O O . LEU A 1 99 ? -30.902 -1.646 -3.745 1.00 58.22 99 LEU A O 1
ATOM 733 N N . ILE A 1 100 ? -28.705 -1.683 -4.202 1.00 53.16 100 ILE A N 1
ATOM 734 C CA . ILE A 1 100 ? -28.453 -3.085 -3.868 1.00 53.16 100 ILE A CA 1
ATOM 735 C C . ILE A 1 100 ? -27.242 -3.094 -2.939 1.00 53.16 100 ILE A C 1
ATOM 737 O O 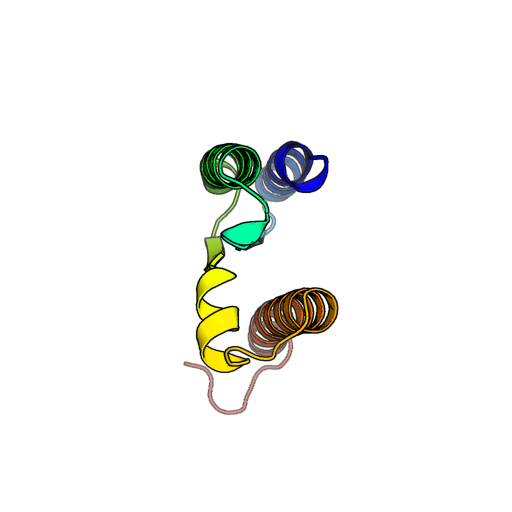. ILE A 1 100 ? -26.118 -2.875 -3.388 1.00 53.16 100 ILE A O 1
ATOM 741 N N . ASN A 1 101 ? -27.488 -3.302 -1.649 1.00 50.09 101 ASN A N 1
ATOM 742 C CA . ASN A 1 101 ? -26.445 -3.597 -0.674 1.00 50.09 101 ASN A CA 1
ATOM 743 C C . ASN A 1 101 ? -26.333 -5.125 -0.579 1.00 50.09 101 ASN A C 1
ATOM 745 O O . ASN A 1 101 ? -27.366 -5.796 -0.510 1.00 50.09 101 ASN A O 1
ATOM 749 N N . VAL A 1 102 ? -25.117 -5.668 -0.631 1.00 52.44 102 VAL A N 1
ATOM 750 C CA . VAL A 1 102 ? -24.855 -7.066 -0.232 1.00 52.44 102 VAL A CA 1
ATOM 751 C C . VAL A 1 102 ? -24.894 -7.208 1.281 1.00 52.44 102 VAL A C 1
ATOM 753 O O . VAL A 1 102 ? -24.512 -6.235 1.969 1.00 52.44 102 VAL A O 1
#

InterPro domains:
  IPR003008 Tubulin/FtsZ, GTPase domain [PF00091] (1-65)
  IPR003008 Tubulin/FtsZ, GTPase domain [PR00423] (19-40)
  IPR003008 Tubulin/FtsZ, GTPase domain [PR00423] (82-102)
  IPR003008 Tubulin/FtsZ, GTPase domain [SM00864] (1-98)
  IPR036525 Tubulin/FtsZ, GTPase domain superfamily [G3DSA:3.40.50.1440] (1-102)
  IPR036525 Tubulin/FtsZ, GTPase domain superfamily [SSF52490] (1-101)
  IPR045061 Tubulin-like protein FtsZ/CetZ [PTHR30314] (1-102)

Nearest PDB structures (foldseek):
  1ofu-assembly1_A  TM=9.622E-01  e=2.034E-11  Pseudomonas aeruginosa
  1w5f-assembly1_B  TM=9.508E-01  e=1.479E-10  Thermotoga maritima
  8gzy-assembly3_E  TM=9.523E-01  e=1.221E-10  Escherichia coli
  2rhj-assembly1_A  TM=9.493E-01  e=8.876E-10  Bacillus subtilis
  2rho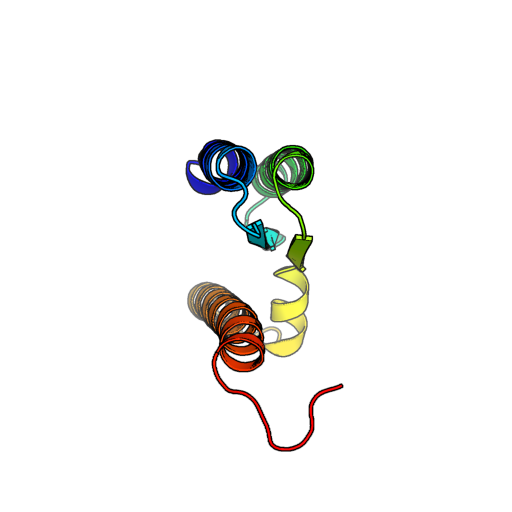-assembly2_B  TM=9.192E-01  e=2.471E-09  Bacillus subtilis